Protein AF-A0A1A8NXS2-F1 (afdb_monomer)

pLDDT: mean 73.2, std 10.83, range [36.75, 90.56]

Foldseek 3Di:
DPPVVVVVVVVVVLVVVLVVCVVCQLVVLQVVLCVDPVHQVVLPNNPPSCQQSVLVSVLVVVLVVQLVVQLVVLLCVQVVVPDQPDPVNVVVSNVVSNVRSVVRSCVSVVVSVVVSVVRSRCPDDD

Mean predicted aligned error: 11.02 Å

Secondary structure (DSSP, 8-state):
--HHHHHHHHHHHHHHHHHHHHHHHHHHHHHHHHH-TT-TTTTTTTTTTTTTHHHHHHHHHHHHHHHHHHHHHHHHHHHHTSSS-STTTHHHHHHHHHHHHHHHHHHHHHHHHHHHHHHHH-----

Nearest PDB structures (foldseek):
  5ona-assembly2_D  TM=3.096E-01  e=4.077E+00  Homo sapiens
  5ona-assembly1_A  TM=3.604E-01  e=7.713E+00  Homo sapiens

Solvent-accessible surface area (backbone atoms only — not comparable to full-atom values): 6915 Å² total; per-residue (Å²): 128,59,73,65,58,54,52,49,50,52,51,51,50,50,54,50,48,51,52,51,47,65,68,43,39,51,57,52,46,50,52,52,28,65,70,35,94,77,35,40,70,76,57,43,59,86,60,67,58,67,54,40,53,71,58,52,59,65,45,48,57,61,26,52,49,44,23,50,54,38,26,54,50,44,46,47,55,46,50,73,66,73,78,45,72,49,83,89,40,42,66,60,51,51,51,52,16,48,53,55,7,46,54,55,18,44,71,54,42,51,63,46,49,53,54,33,50,54,47,49,73,52,69,80,88,124

InterPro domains:
  IPR018108 Mitochondrial carrier protein, transmembrane region [PF00153] (4-79)
  IPR018108 Mitochondrial carrier protein, transmembrane region [PS50920] (4-77)
  IPR023395 Mitochondrial carrier protein domain superfamily [G3DSA:1.50.40.10] (3-126)
  IPR023395 Mitochondrial carrier protein domain superfamily [SSF103506] (5-124)

Radius of gyration: 19.08 Å; Cα contacts (8 Å, |Δi|>4): 83; chains: 1; bounding box: 52×27×51 Å

Organism: NCBI:txid451742

Structure (mmCIF, N/CA/C/O backbone):
data_AF-A0A1A8NXS2-F1
#
_entry.id   AF-A0A1A8NXS2-F1
#
loop_
_atom_site.group_PDB
_atom_site.id
_atom_site.type_symbol
_atom_site.label_atom_id
_atom_site.label_alt_id
_atom_site.label_comp_id
_atom_site.label_asym_id
_atom_site.label_entity_id
_atom_site.label_seq_id
_atom_site.pdbx_PDB_ins_code
_atom_site.Cartn_x
_atom_site.Cartn_y
_atom_site.Cartn_z
_atom_site.occupancy
_atom_site.B_iso_or_equiv
_atom_site.auth_seq_id
_atom_site.auth_comp_id
_atom_site.auth_asym_id
_atom_site.auth_atom_id
_atom_site.pdbx_PDB_model_num
ATOM 1 N N . MET A 1 1 ? 6.006 -5.351 -21.100 1.00 52.12 1 MET A N 1
ATOM 2 C CA . MET A 1 1 ? 4.843 -6.033 -20.506 1.00 52.12 1 MET A CA 1
ATOM 3 C C . MET A 1 1 ? 3.620 -5.567 -21.252 1.00 52.12 1 MET A C 1
ATOM 5 O O . MET A 1 1 ? 3.440 -4.358 -21.387 1.00 52.12 1 MET A O 1
ATOM 9 N N . GLU A 1 2 ? 2.829 -6.482 -21.798 1.00 72.19 2 GLU A N 1
ATOM 10 C CA . GLU A 1 2 ? 1.572 -6.081 -22.423 1.00 72.19 2 GLU A CA 1
ATOM 11 C C . GLU A 1 2 ? 0.664 -5.445 -21.361 1.00 72.19 2 GLU A C 1
ATOM 13 O O . GLU A 1 2 ? 0.608 -5.901 -20.220 1.00 72.19 2 GLU A O 1
ATOM 18 N N . ARG A 1 3 ? -0.074 -4.384 -21.717 1.00 71.81 3 ARG A N 1
ATOM 19 C CA . ARG A 1 3 ? -0.992 -3.677 -20.797 1.00 71.81 3 ARG A CA 1
ATOM 20 C C . ARG A 1 3 ? -1.927 -4.643 -20.049 1.00 71.81 3 ARG A C 1
ATOM 22 O O . ARG A 1 3 ? -2.296 -4.382 -18.909 1.00 71.81 3 ARG A O 1
ATOM 29 N N . ARG A 1 4 ? -2.282 -5.765 -20.684 1.00 74.44 4 ARG A N 1
ATOM 30 C CA . ARG A 1 4 ? -3.099 -6.842 -20.108 1.00 74.44 4 ARG A CA 1
ATOM 31 C C . ARG A 1 4 ? -2.391 -7.599 -18.981 1.00 74.44 4 ARG A C 1
ATOM 33 O O . ARG A 1 4 ? -3.018 -7.834 -17.956 1.00 74.44 4 ARG A O 1
ATOM 40 N N . GLU A 1 5 ? -1.107 -7.923 -19.125 1.00 80.88 5 GLU A N 1
ATOM 41 C CA . GLU A 1 5 ? -0.316 -8.608 -18.088 1.00 80.88 5 GLU A CA 1
ATOM 42 C C . GLU A 1 5 ? -0.116 -7.726 -16.853 1.00 80.88 5 GLU A C 1
ATOM 44 O O . GLU A 1 5 ? -0.196 -8.203 -15.720 1.00 80.88 5 GLU A O 1
ATOM 49 N N . PHE A 1 6 ? 0.087 -6.422 -17.067 1.00 77.38 6 PHE A N 1
ATOM 50 C CA . PHE A 1 6 ? 0.207 -5.449 -15.983 1.00 77.38 6 PHE A CA 1
ATOM 51 C C . PHE A 1 6 ? -1.092 -5.347 -15.174 1.00 77.38 6 PHE A C 1
ATOM 53 O O . PHE A 1 6 ? -1.071 -5.457 -13.951 1.00 77.38 6 PHE A O 1
ATOM 60 N N . VAL A 1 7 ? -2.235 -5.202 -15.854 1.00 78.44 7 VAL A N 1
ATOM 61 C CA . VAL A 1 7 ? -3.549 -5.148 -15.194 1.00 78.44 7 VAL A CA 1
ATOM 62 C C . VAL A 1 7 ? -3.874 -6.473 -14.503 1.00 78.44 7 VAL A C 1
ATOM 64 O O . VAL A 1 7 ? -4.359 -6.458 -13.376 1.00 78.44 7 VAL A O 1
ATOM 67 N N . ALA A 1 8 ? -3.563 -7.615 -15.123 1.00 82.31 8 ALA A N 1
ATOM 68 C CA . ALA A 1 8 ? -3.753 -8.925 -14.504 1.00 82.31 8 ALA A CA 1
ATOM 69 C C . ALA A 1 8 ? -2.923 -9.075 -13.219 1.00 82.31 8 ALA A C 1
ATOM 71 O O . ALA A 1 8 ? -3.454 -9.508 -12.200 1.00 82.31 8 ALA A O 1
ATOM 72 N N . SER A 1 9 ? -1.657 -8.650 -13.236 1.00 80.38 9 SER A N 1
ATOM 73 C CA . SER A 1 9 ? -0.781 -8.664 -12.057 1.00 80.38 9 SER A CA 1
ATOM 74 C C . SER A 1 9 ? -1.272 -7.710 -10.964 1.00 80.38 9 SER A C 1
ATOM 76 O O . SER A 1 9 ? -1.237 -8.058 -9.786 1.00 80.38 9 SER A O 1
ATOM 78 N N . LEU A 1 10 ? -1.787 -6.534 -11.344 1.00 78.06 10 LEU A N 1
ATOM 79 C CA . LEU A 1 10 ? -2.370 -5.559 -10.420 1.00 78.06 10 LEU A CA 1
ATOM 80 C C . LEU A 1 10 ? -3.611 -6.128 -9.714 1.00 78.06 10 LEU A C 1
ATOM 82 O O . LEU A 1 10 ? -3.727 -6.044 -8.494 1.00 78.06 10 LEU A O 1
ATOM 86 N N . VAL A 1 11 ? -4.525 -6.737 -10.475 1.00 80.94 11 VAL A N 1
ATOM 87 C CA . VAL A 1 11 ? -5.751 -7.344 -9.939 1.00 80.94 11 VAL A CA 1
ATOM 88 C C . VAL A 1 11 ? -5.420 -8.565 -9.085 1.00 80.94 11 VAL A C 1
ATOM 90 O O . VAL A 1 11 ? -5.929 -8.677 -7.974 1.00 80.94 11 VAL A O 1
ATOM 93 N N . ALA A 1 12 ? -4.528 -9.444 -9.552 1.00 83.75 12 ALA A N 1
ATOM 94 C CA . ALA A 1 12 ? -4.086 -10.610 -8.791 1.00 83.75 12 ALA A CA 1
ATOM 95 C C . ALA A 1 12 ? -3.415 -10.202 -7.469 1.00 83.75 12 ALA A C 1
ATOM 97 O O . ALA A 1 12 ? -3.734 -10.766 -6.424 1.00 83.75 12 ALA A O 1
ATOM 98 N N . GLY A 1 13 ? -2.554 -9.179 -7.494 1.00 81.38 13 GLY A N 1
ATOM 99 C CA . GLY A 1 13 ? -1.936 -8.606 -6.297 1.00 81.38 13 GLY A CA 1
ATOM 100 C C . GLY A 1 13 ? -2.960 -7.995 -5.338 1.00 81.38 13 GLY A C 1
ATOM 101 O O . GLY A 1 13 ? -2.894 -8.244 -4.137 1.00 81.38 13 GLY A O 1
ATOM 102 N N . GLY A 1 14 ? -3.953 -7.266 -5.857 1.00 78.06 14 GLY A N 1
ATOM 103 C CA . GLY A 1 14 ? -5.047 -6.709 -5.055 1.00 78.06 14 GLY A CA 1
ATOM 104 C C . GLY A 1 14 ? -5.925 -7.782 -4.401 1.00 78.06 14 GLY A C 1
ATOM 105 O O . GLY A 1 14 ? -6.234 -7.690 -3.214 1.00 78.06 14 GLY A O 1
ATOM 106 N N . CYS A 1 15 ? -6.288 -8.835 -5.139 1.00 80.69 15 CYS A N 1
ATOM 107 C CA . CYS A 1 15 ? -7.052 -9.969 -4.613 1.00 80.69 15 CYS A CA 1
ATOM 108 C C . CYS A 1 15 ? -6.263 -10.766 -3.567 1.00 80.69 15 CYS A C 1
ATOM 110 O O . CYS A 1 15 ? -6.824 -11.141 -2.537 1.00 80.69 15 CYS A O 1
ATOM 112 N N . ALA A 1 16 ? -4.970 -10.997 -3.808 1.00 81.69 16 ALA A N 1
ATOM 113 C CA . ALA A 1 16 ? -4.086 -11.641 -2.843 1.00 81.69 16 ALA A CA 1
ATOM 114 C C . ALA A 1 16 ? -3.964 -10.803 -1.561 1.00 81.69 16 ALA A C 1
ATOM 116 O O . ALA A 1 16 ? -4.142 -11.341 -0.470 1.00 81.69 16 ALA A O 1
ATOM 117 N N . GLY A 1 17 ? -3.757 -9.486 -1.690 1.00 76.94 17 GLY A N 1
ATOM 118 C CA . GLY A 1 17 ? -3.724 -8.547 -0.566 1.00 76.94 17 GLY A CA 1
ATOM 119 C C . GLY A 1 17 ? -5.012 -8.578 0.255 1.00 76.94 17 GLY A C 1
ATOM 120 O O . GLY A 1 17 ? -4.955 -8.780 1.462 1.00 76.94 17 GLY A O 1
ATOM 121 N N . MET A 1 18 ? -6.178 -8.521 -0.399 1.00 75.88 18 MET A N 1
ATOM 122 C CA . MET A 1 18 ? -7.470 -8.646 0.286 1.00 75.88 18 MET A CA 1
ATOM 123 C C . MET A 1 18 ? -7.649 -9.992 0.995 1.00 75.88 18 MET A C 1
ATOM 125 O O . MET A 1 18 ? -8.189 -10.022 2.097 1.00 75.88 18 MET A O 1
ATOM 129 N N . CYS A 1 19 ? -7.203 -11.108 0.410 1.00 80.75 19 CYS A N 1
ATOM 130 C CA . CYS A 1 19 ? -7.265 -12.411 1.082 1.00 80.75 19 CYS A CA 1
ATOM 131 C C . CYS A 1 19 ? -6.382 -12.451 2.335 1.00 80.75 19 CYS A C 1
ATOM 133 O O . CYS A 1 19 ? -6.804 -12.976 3.369 1.00 80.75 19 CYS A O 1
ATOM 135 N N . VAL A 1 20 ? -5.177 -11.880 2.260 1.00 80.50 20 VAL A N 1
ATOM 136 C CA . VAL A 1 20 ? -4.268 -11.764 3.406 1.00 80.50 20 VAL A CA 1
ATOM 137 C C . VAL A 1 20 ? -4.886 -10.872 4.480 1.00 80.50 20 VAL A C 1
ATOM 139 O O . VAL A 1 20 ? -4.993 -11.306 5.626 1.00 80.50 20 VAL A O 1
ATOM 142 N N . ASP A 1 21 ? -5.379 -9.689 4.105 1.00 73.62 21 ASP A N 1
ATOM 143 C CA . ASP A 1 21 ? -6.049 -8.760 5.015 1.00 73.62 21 ASP A CA 1
ATOM 144 C C . ASP A 1 21 ? -7.246 -9.427 5.699 1.00 73.62 21 ASP A C 1
ATOM 146 O O . ASP A 1 21 ? -7.361 -9.351 6.913 1.00 73.62 21 ASP A O 1
ATOM 150 N N . LEU A 1 22 ? -8.103 -10.149 4.966 1.00 74.38 22 LEU A N 1
ATOM 151 C CA . LEU A 1 22 ? -9.263 -10.866 5.520 1.00 74.38 22 LEU A CA 1
ATOM 152 C C . LEU A 1 22 ? -8.882 -11.969 6.512 1.00 74.38 22 LEU A C 1
ATOM 154 O O . LEU A 1 22 ? -9.605 -12.200 7.486 1.00 74.38 22 LEU A O 1
ATOM 158 N N . THR A 1 23 ? -7.769 -12.654 6.253 1.00 80.44 23 THR A N 1
ATOM 159 C CA . THR A 1 23 ? -7.275 -13.748 7.097 1.00 80.44 23 THR A CA 1
ATOM 160 C C . THR A 1 23 ? -6.605 -13.212 8.364 1.00 80.44 23 THR A C 1
ATOM 162 O O . THR A 1 23 ? -6.761 -13.792 9.437 1.00 80.44 23 THR A O 1
ATOM 165 N N . LEU A 1 24 ? -5.888 -12.087 8.264 1.00 80.81 24 LEU A N 1
ATOM 166 C CA . LEU A 1 24 ? -5.141 -11.480 9.372 1.00 80.81 24 LEU A CA 1
ATOM 167 C C . LEU A 1 24 ? -5.949 -10.449 10.174 1.00 80.81 24 LEU A C 1
ATOM 169 O O . LEU A 1 24 ? -5.639 -10.212 11.341 1.00 80.81 24 LEU A O 1
ATOM 173 N N . PHE A 1 25 ? -7.037 -9.907 9.623 1.00 72.94 25 PHE A N 1
ATOM 174 C CA . PHE A 1 25 ? -7.932 -8.972 10.309 1.00 72.94 25 PHE A CA 1
ATOM 175 C C . PHE A 1 25 ? -8.369 -9.399 11.720 1.00 72.94 25 PHE A C 1
ATOM 177 O O . PHE A 1 25 ? -8.394 -8.545 12.617 1.00 72.94 25 PHE A O 1
ATOM 184 N N . PRO A 1 26 ? -8.729 -10.679 11.973 1.00 70.81 26 PRO A N 1
ATOM 185 C CA . PRO A 1 26 ? -9.081 -11.103 13.319 1.00 70.81 26 PRO A CA 1
ATOM 186 C C . PRO A 1 26 ? -7.913 -11.011 14.299 1.00 70.81 26 PRO A C 1
ATOM 188 O O . PRO A 1 26 ? -8.114 -10.599 15.441 1.00 70.81 26 PRO A O 1
ATOM 191 N N . LEU A 1 27 ? -6.695 -11.322 13.852 1.00 79.69 27 LEU A N 1
ATOM 192 C CA . LEU A 1 27 ? -5.490 -11.200 14.670 1.00 79.69 27 LEU A CA 1
ATOM 193 C C . LEU A 1 27 ? -5.176 -9.733 14.980 1.00 79.6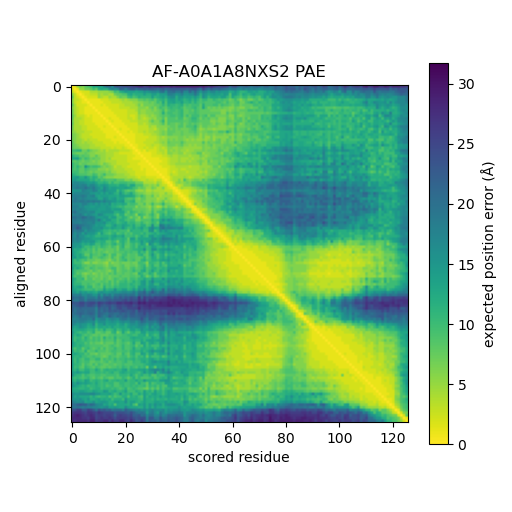9 27 LEU A C 1
ATOM 195 O O . LEU A 1 27 ? -4.908 -9.405 16.137 1.00 79.69 27 LEU A O 1
ATOM 199 N N . ASP A 1 28 ? -5.296 -8.843 13.993 1.00 76.50 28 ASP A N 1
ATOM 200 C CA . ASP A 1 28 ? -5.101 -7.405 14.199 1.00 76.50 28 ASP A CA 1
ATOM 201 C C . ASP A 1 28 ? -6.122 -6.827 15.179 1.00 76.50 28 ASP A C 1
ATOM 203 O O . ASP A 1 28 ? -5.765 -6.079 16.087 1.00 76.50 28 ASP A O 1
ATOM 207 N N . THR A 1 29 ? -7.390 -7.224 15.055 1.00 70.50 29 THR A N 1
ATOM 208 C CA . THR A 1 29 ? -8.464 -6.755 15.942 1.00 70.50 29 THR A CA 1
ATOM 209 C C . THR A 1 29 ? -8.280 -7.256 17.376 1.00 70.50 29 THR A C 1
ATOM 211 O O . THR A 1 29 ? -8.555 -6.534 18.333 1.00 70.50 29 THR A O 1
ATOM 214 N N . ILE A 1 30 ? -7.781 -8.481 17.559 1.00 75.50 30 ILE A N 1
ATOM 215 C CA . ILE A 1 30 ? -7.440 -8.993 18.891 1.00 75.50 30 ILE A CA 1
ATOM 216 C C . ILE A 1 30 ? -6.259 -8.204 19.468 1.00 75.50 30 ILE A C 1
ATOM 218 O O . ILE A 1 30 ? -6.319 -7.775 20.621 1.00 75.50 30 ILE A O 1
ATOM 222 N N . LYS A 1 31 ? -5.214 -7.949 18.670 1.00 80.31 31 LYS A N 1
ATOM 223 C CA . LYS A 1 31 ? -4.038 -7.180 19.096 1.00 80.31 31 LYS A CA 1
ATOM 224 C C . LYS A 1 31 ? -4.404 -5.754 19.512 1.00 80.31 31 LYS A C 1
ATOM 226 O O . LYS A 1 31 ? -3.968 -5.316 20.575 1.00 80.31 31 LYS A O 1
ATOM 231 N N . THR A 1 32 ? -5.239 -5.052 18.743 1.00 74.25 32 THR A N 1
ATOM 232 C CA . THR A 1 32 ? -5.676 -3.689 19.096 1.00 74.25 32 THR A CA 1
ATOM 233 C C . THR A 1 32 ? -6.534 -3.669 20.359 1.00 74.25 32 THR A C 1
ATOM 235 O O . THR A 1 32 ? -6.357 -2.792 21.202 1.00 74.25 32 THR A O 1
ATOM 238 N N . ARG A 1 33 ? -7.417 -4.657 20.558 1.00 75.00 33 ARG A N 1
ATOM 239 C CA . ARG A 1 33 ? -8.229 -4.770 21.784 1.00 75.00 33 ARG A CA 1
ATOM 240 C C . ARG A 1 33 ? -7.392 -5.098 23.018 1.00 75.00 33 ARG A C 1
ATOM 242 O O . ARG A 1 33 ? -7.685 -4.578 24.091 1.00 75.00 33 ARG A O 1
ATOM 249 N N . LEU A 1 34 ? -6.350 -5.917 22.873 1.00 77.12 34 LEU A N 1
ATOM 250 C CA . LEU A 1 34 ? -5.394 -6.206 23.948 1.00 77.12 34 LEU A CA 1
ATOM 251 C C . LEU A 1 34 ? -4.539 -4.985 24.312 1.00 77.12 34 LEU A C 1
ATOM 253 O O . LEU A 1 34 ? -4.231 -4.793 25.483 1.00 77.12 34 LEU A O 1
ATOM 257 N N . GLN A 1 35 ? -4.184 -4.152 23.331 1.00 76.31 35 GLN A N 1
ATOM 258 C CA . GLN A 1 35 ? -3.437 -2.907 23.548 1.00 76.31 35 GLN A CA 1
ATOM 259 C C . GLN A 1 35 ? -4.321 -1.725 23.992 1.00 76.31 35 GLN A C 1
ATOM 261 O O . GLN A 1 35 ? -3.800 -0.664 24.334 1.00 76.31 35 GLN A O 1
ATOM 266 N N . SER A 1 36 ? -5.649 -1.883 24.010 1.00 74.94 36 SER A N 1
ATOM 267 C CA . SER A 1 36 ? -6.572 -0.828 24.433 1.00 74.94 36 SER A CA 1
ATOM 268 C C . SER A 1 36 ? -6.502 -0.586 25.942 1.00 74.94 36 SER A C 1
ATOM 270 O O . SER A 1 36 ? -6.617 -1.508 26.749 1.00 74.94 36 SER A O 1
ATOM 272 N N . GLN A 1 37 ? -6.424 0.690 26.327 1.00 72.19 37 GLN A N 1
ATOM 273 C CA . GLN A 1 37 ? -6.409 1.147 27.724 1.00 72.19 37 GLN A CA 1
ATOM 274 C C . GLN A 1 37 ? -7.663 0.729 28.518 1.00 72.19 37 GLN A C 1
ATOM 276 O O . GLN A 1 37 ? -7.638 0.694 29.744 1.00 72.19 37 GLN A O 1
ATOM 281 N N . GLN A 1 38 ? -8.769 0.406 27.838 1.00 71.44 38 GLN A N 1
ATOM 282 C CA . GLN A 1 38 ? -10.046 0.041 28.463 1.00 71.44 38 GLN A CA 1
ATOM 283 C C . GLN A 1 38 ? -10.154 -1.457 28.820 1.00 71.44 38 GLN A C 1
ATOM 285 O O . GLN A 1 38 ? -11.068 -1.838 29.555 1.00 71.44 38 GLN A O 1
ATOM 290 N N . GLY A 1 39 ? -9.227 -2.296 28.336 1.00 69.75 39 GLY A N 1
ATOM 291 C CA . GLY A 1 39 ? -9.196 -3.746 28.555 1.00 69.75 39 GLY A CA 1
ATOM 292 C C . GLY A 1 39 ? -10.034 -4.566 27.558 1.00 69.75 39 GLY A C 1
ATOM 293 O O . GLY A 1 39 ? -11.057 -4.114 27.041 1.00 69.75 39 GLY A O 1
ATOM 294 N N . PHE A 1 40 ? -9.615 -5.816 27.315 1.00 73.19 40 PHE A N 1
ATOM 295 C CA . PHE A 1 40 ? -10.134 -6.698 26.252 1.00 73.19 40 PHE A CA 1
ATOM 296 C C . PHE A 1 40 ? -11.661 -6.896 26.272 1.00 73.19 40 PHE A C 1
ATOM 298 O O . PHE A 1 40 ? -12.320 -6.808 25.236 1.00 73.19 40 PHE A O 1
ATOM 305 N N . TYR A 1 41 ? -12.239 -7.128 27.453 1.00 68.69 41 TYR A N 1
ATOM 306 C CA . TYR A 1 41 ? -13.673 -7.398 27.598 1.00 68.69 41 TYR A CA 1
ATOM 307 C C . TYR A 1 41 ? -14.544 -6.155 27.364 1.00 68.69 41 TYR A C 1
ATOM 309 O O . TYR A 1 41 ? -15.602 -6.267 26.750 1.00 68.69 41 TYR A O 1
ATOM 317 N N . LYS A 1 42 ? -14.089 -4.966 27.790 1.00 65.88 42 LYS A N 1
ATOM 318 C CA . LYS A 1 42 ? -14.809 -3.698 27.561 1.00 65.88 42 LYS A CA 1
ATOM 319 C C . LYS A 1 42 ? -14.692 -3.209 26.117 1.00 65.88 42 LYS A C 1
ATOM 321 O O . LYS A 1 42 ? -15.611 -2.567 25.629 1.00 65.88 42 LYS A O 1
ATOM 326 N N . ALA A 1 43 ? -13.617 -3.572 25.418 1.00 62.59 43 ALA A N 1
ATOM 327 C CA . ALA A 1 43 ? -13.420 -3.27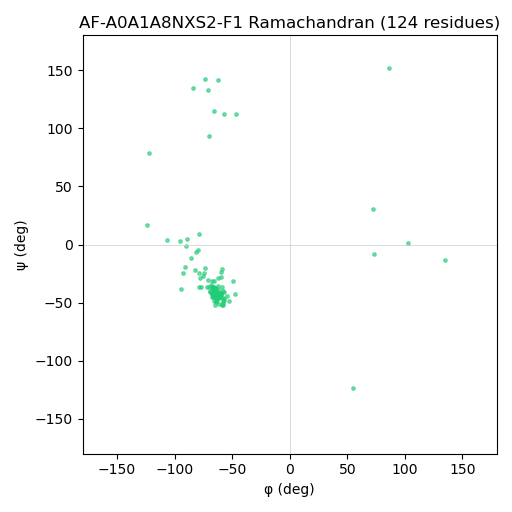6 23.999 1.00 62.59 43 ALA A CA 1
ATOM 328 C C . ALA A 1 43 ? -14.194 -4.221 23.044 1.00 62.59 43 ALA A C 1
ATOM 330 O O . ALA A 1 43 ? -13.972 -4.195 21.835 1.00 62.59 43 ALA A O 1
ATOM 331 N N . GLY A 1 44 ? -15.088 -5.073 23.565 1.00 66.44 44 GLY A N 1
ATOM 332 C CA . GLY A 1 44 ? -15.953 -5.960 22.774 1.00 66.44 44 GLY A CA 1
ATOM 333 C C . GLY A 1 44 ? -15.518 -7.431 22.712 1.00 66.44 44 GLY A C 1
ATOM 334 O O . GLY A 1 44 ? -16.186 -8.228 22.049 1.00 66.44 44 GLY A O 1
ATOM 335 N N . GLY A 1 45 ? -14.427 -7.826 23.385 1.00 69.94 45 GLY A N 1
ATOM 336 C CA . GLY A 1 45 ? -13.980 -9.223 23.495 1.00 69.94 45 GLY A CA 1
ATOM 337 C C . GLY A 1 45 ? -13.785 -9.908 22.137 1.00 69.94 45 GLY A C 1
ATOM 338 O O . GLY A 1 45 ? -13.062 -9.398 21.285 1.00 69.94 45 GLY A O 1
ATOM 339 N N . PHE A 1 46 ? -14.468 -11.035 21.908 1.00 69.38 46 PHE A N 1
ATOM 340 C CA . PHE A 1 46 ? -14.508 -11.736 20.613 1.00 69.38 46 PHE A CA 1
ATOM 341 C C . PHE A 1 46 ? -15.731 -11.373 19.740 1.00 69.38 46 PHE A C 1
ATOM 343 O O . PHE A 1 46 ? -15.915 -11.938 18.664 1.00 69.38 46 PHE A O 1
ATOM 350 N N . ARG A 1 47 ? -16.597 -10.440 20.167 1.00 62.22 47 ARG A N 1
ATOM 351 C CA . ARG A 1 47 ? -17.783 -10.020 19.392 1.00 62.22 47 ARG A CA 1
ATOM 352 C C . ARG A 1 47 ? -17.404 -8.945 18.367 1.00 62.22 47 ARG A C 1
ATOM 354 O O . ARG A 1 47 ? -16.697 -7.990 18.691 1.00 62.22 47 ARG A O 1
ATOM 361 N N . GLY A 1 48 ? -17.884 -9.088 17.128 1.00 63.84 48 GLY A N 1
ATOM 362 C CA . GLY A 1 48 ? -17.726 -8.072 16.076 1.00 63.84 48 GLY A CA 1
ATOM 363 C C . GLY A 1 48 ? -16.309 -7.933 15.506 1.00 63.84 48 GLY A C 1
ATOM 364 O O . GLY A 1 48 ? -15.935 -6.845 15.090 1.00 63.84 48 GLY A O 1
ATOM 365 N N . ILE A 1 49 ? -15.518 -9.011 15.478 1.00 63.78 49 ILE A N 1
ATOM 366 C CA . ILE A 1 49 ? -14.115 -8.999 15.013 1.00 63.78 49 ILE A CA 1
ATOM 367 C C . ILE A 1 49 ? -13.976 -8.530 13.548 1.00 63.78 49 ILE A C 1
ATOM 369 O O . ILE A 1 49 ? -12.975 -7.926 13.182 1.00 63.78 49 ILE A O 1
ATOM 373 N N . TYR A 1 50 ? -15.005 -8.740 12.723 1.00 61.75 50 TYR A N 1
ATOM 374 C CA . TYR A 1 50 ? -15.043 -8.301 11.321 1.00 61.75 50 TYR A CA 1
ATOM 375 C C . TYR A 1 50 ? -15.639 -6.889 11.117 1.00 61.75 50 TYR A C 1
ATOM 377 O O . TYR A 1 50 ? -15.692 -6.406 9.983 1.00 61.75 50 TYR A O 1
ATOM 385 N N . ALA A 1 51 ? -16.079 -6.198 12.179 1.00 57.28 51 ALA A N 1
ATOM 386 C CA . ALA A 1 51 ? -16.640 -4.847 12.085 1.00 57.28 51 ALA A CA 1
ATOM 387 C C . ALA A 1 51 ? -15.529 -3.836 11.734 1.00 57.28 51 ALA A C 1
ATOM 389 O O . ALA A 1 51 ? -14.799 -3.361 12.598 1.00 57.28 51 ALA A O 1
ATOM 390 N N . GLY A 1 52 ? -15.353 -3.562 10.438 1.00 57.69 52 GLY A N 1
ATOM 391 C CA . GLY A 1 52 ? -14.313 -2.668 9.907 1.00 57.69 52 GLY A CA 1
ATOM 392 C C . GLY A 1 52 ? -13.574 -3.214 8.681 1.00 57.69 52 GLY A C 1
ATOM 393 O O . GLY A 1 52 ? -12.920 -2.441 7.983 1.00 57.69 52 GLY A O 1
ATOM 394 N N . VAL A 1 53 ? -13.722 -4.508 8.373 1.00 61.03 53 VAL A N 1
ATOM 395 C CA . VAL A 1 53 ? -13.172 -5.149 7.164 1.00 61.03 53 VAL A CA 1
ATOM 396 C C . VAL A 1 53 ? -13.551 -4.429 5.866 1.00 61.03 53 VAL A C 1
ATOM 398 O O . VAL A 1 53 ? -12.646 -4.130 5.087 1.00 61.03 53 VAL A O 1
ATOM 401 N N . PRO A 1 54 ? -14.830 -4.076 5.616 1.00 58.19 54 PRO A N 1
ATOM 402 C CA . PRO A 1 54 ? -15.181 -3.384 4.377 1.00 58.19 54 PRO A CA 1
ATOM 403 C C . PRO A 1 54 ? -14.565 -1.979 4.281 1.00 58.19 54 PRO A C 1
ATOM 405 O O . PRO A 1 54 ? -14.205 -1.554 3.191 1.00 58.19 54 PRO A O 1
ATOM 408 N N . SER A 1 55 ? -14.361 -1.280 5.405 1.00 58.62 55 SER A N 1
ATOM 409 C CA . SER A 1 55 ? -13.707 0.041 5.417 1.00 58.62 55 SER A CA 1
ATOM 410 C C . SER A 1 55 ? -12.213 -0.056 5.075 1.00 58.62 55 SER A C 1
ATOM 412 O O . SER A 1 55 ? -11.697 0.739 4.291 1.00 58.62 55 SER A O 1
ATOM 414 N N . ALA A 1 56 ? -11.527 -1.087 5.584 1.00 61.34 56 ALA A N 1
ATOM 415 C CA . ALA A 1 56 ? -10.128 -1.356 5.253 1.00 61.34 56 ALA A CA 1
ATOM 416 C C . ALA A 1 56 ? -9.944 -1.735 3.772 1.00 61.34 56 ALA A C 1
ATOM 418 O O . ALA A 1 56 ? -9.071 -1.191 3.101 1.00 61.34 56 ALA A O 1
ATOM 419 N N . ALA A 1 57 ? -10.811 -2.605 3.243 1.00 65.25 57 ALA A N 1
ATOM 420 C CA . ALA A 1 57 ? -10.744 -3.049 1.852 1.00 65.25 57 ALA A CA 1
ATOM 421 C C . ALA A 1 57 ? -10.973 -1.902 0.848 1.00 65.25 57 ALA A C 1
ATOM 423 O O . ALA A 1 57 ? -10.283 -1.821 -0.169 1.00 65.25 57 A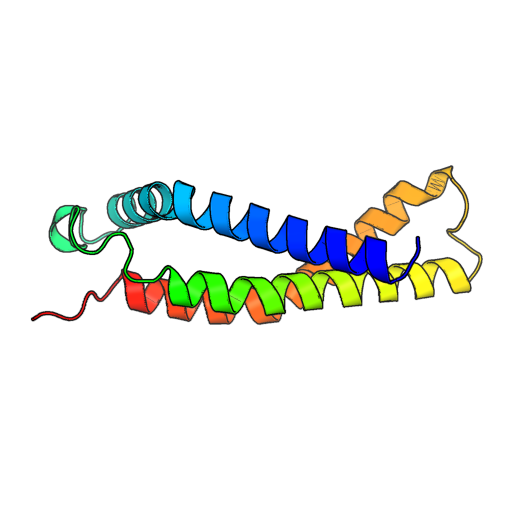LA A O 1
ATOM 424 N N . VAL A 1 58 ? -11.898 -0.980 1.146 1.00 66.94 58 VAL A N 1
ATOM 425 C CA . VAL A 1 58 ? -12.179 0.185 0.286 1.00 66.94 58 VAL A CA 1
ATOM 426 C C . VAL A 1 58 ? -11.002 1.169 0.258 1.00 66.94 58 VAL A C 1
ATOM 428 O O . VAL A 1 58 ? -10.755 1.791 -0.773 1.00 66.94 58 VAL A O 1
ATOM 431 N N . GLY A 1 59 ? -10.236 1.281 1.347 1.00 66.75 59 GLY A N 1
ATOM 432 C CA . GLY A 1 59 ? -9.057 2.149 1.419 1.00 66.75 59 GLY A CA 1
ATOM 433 C C . GLY A 1 59 ? -7.788 1.591 0.764 1.00 66.75 59 GLY A C 1
ATOM 434 O O . GLY A 1 59 ? -6.934 2.368 0.328 1.00 66.75 59 GLY A O 1
ATOM 435 N N . SER A 1 60 ? -7.662 0.265 0.644 1.00 70.31 60 SER A N 1
ATOM 436 C CA . SER A 1 60 ? -6.458 -0.377 0.091 1.00 70.31 60 SER A CA 1
ATOM 437 C C . SER A 1 60 ? -6.253 -0.094 -1.401 1.00 70.31 60 SER A C 1
ATOM 439 O O . SER A 1 60 ? -5.118 0.108 -1.835 1.00 70.31 60 SER A O 1
ATOM 441 N N . PHE A 1 61 ? -7.331 -0.016 -2.189 1.00 74.12 61 PHE A N 1
ATOM 442 C CA . PHE A 1 61 ? -7.244 0.259 -3.628 1.00 74.12 61 PHE A CA 1
ATOM 443 C C . PHE A 1 61 ? -6.693 1.663 -3.949 1.00 74.12 61 PHE A C 1
ATOM 445 O O . PHE A 1 61 ? -5.717 1.750 -4.699 1.00 74.12 61 PHE A O 1
ATOM 452 N N . PRO A 1 62 ? -7.241 2.759 -3.380 1.00 79.31 62 PRO A N 1
ATOM 453 C CA . PRO A 1 62 ? -6.681 4.099 -3.548 1.00 79.31 62 PRO A CA 1
ATOM 454 C C . PRO A 1 62 ? -5.229 4.208 -3.073 1.00 79.31 62 PRO A C 1
ATOM 456 O O . PRO A 1 62 ? -4.416 4.847 -3.737 1.00 79.31 62 PRO A O 1
ATOM 459 N N . ASN A 1 63 ? -4.895 3.555 -1.953 1.00 76.56 63 ASN A N 1
ATOM 460 C CA . ASN A 1 63 ? -3.540 3.538 -1.403 1.00 76.56 63 ASN A CA 1
ATOM 461 C C . ASN A 1 63 ? -2.537 2.901 -2.380 1.00 76.56 63 ASN A C 1
ATOM 463 O O . ASN A 1 63 ? -1.517 3.508 -2.705 1.00 76.56 63 ASN A O 1
ATOM 467 N N . ALA A 1 64 ? -2.849 1.706 -2.892 1.00 78.12 64 ALA A N 1
ATOM 468 C CA . ALA A 1 64 ? -1.993 1.010 -3.849 1.00 78.12 64 ALA A CA 1
ATOM 469 C C . ALA A 1 64 ? -1.855 1.785 -5.168 1.00 78.12 64 ALA A C 1
ATOM 471 O O . ALA A 1 64 ? -0.753 1.900 -5.703 1.00 78.12 64 ALA A O 1
ATOM 472 N N . ALA A 1 65 ? -2.951 2.365 -5.672 1.00 80.75 65 ALA A N 1
ATOM 473 C CA . ALA A 1 65 ? -2.934 3.164 -6.893 1.00 80.75 65 ALA A CA 1
ATOM 474 C C . ALA A 1 65 ? -2.042 4.408 -6.755 1.00 80.75 65 ALA A C 1
ATOM 476 O O . ALA A 1 65 ? -1.213 4.674 -7.624 1.00 80.75 65 ALA A O 1
ATOM 477 N N . ALA A 1 66 ? -2.169 5.146 -5.650 1.00 83.62 66 ALA A N 1
ATOM 478 C CA . ALA A 1 66 ? -1.390 6.356 -5.413 1.00 83.62 66 ALA A CA 1
ATOM 479 C C . ALA A 1 66 ? 0.110 6.070 -5.246 1.00 83.62 66 ALA A C 1
ATOM 481 O O . ALA A 1 66 ? 0.937 6.795 -5.808 1.00 83.62 66 ALA A O 1
ATOM 482 N N . PHE A 1 67 ? 0.461 4.983 -4.547 1.00 85.38 67 PHE A N 1
ATOM 483 C CA . PHE A 1 67 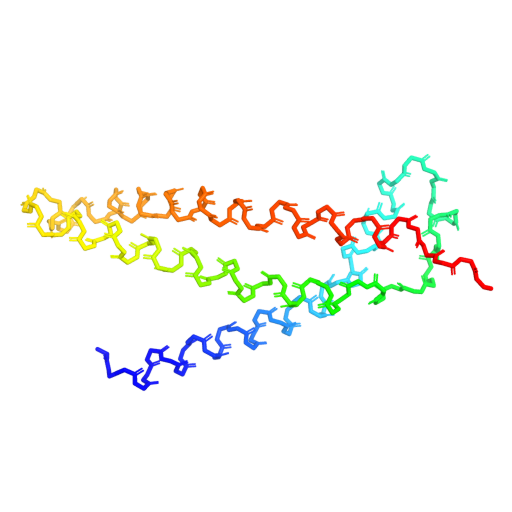? 1.841 4.509 -4.455 1.00 85.38 67 PHE A CA 1
ATOM 484 C C . PHE A 1 67 ? 2.408 4.197 -5.845 1.00 85.38 67 PHE A C 1
ATOM 486 O O . PHE A 1 67 ? 3.457 4.719 -6.216 1.00 85.38 67 PHE A O 1
ATOM 493 N N . PHE A 1 68 ? 1.695 3.387 -6.636 1.00 83.25 68 PHE A N 1
ATOM 494 C CA . PHE A 1 68 ? 2.196 2.895 -7.920 1.00 83.25 68 PHE A CA 1
ATOM 495 C C . PHE A 1 68 ? 2.339 4.013 -8.960 1.00 83.25 68 PHE A 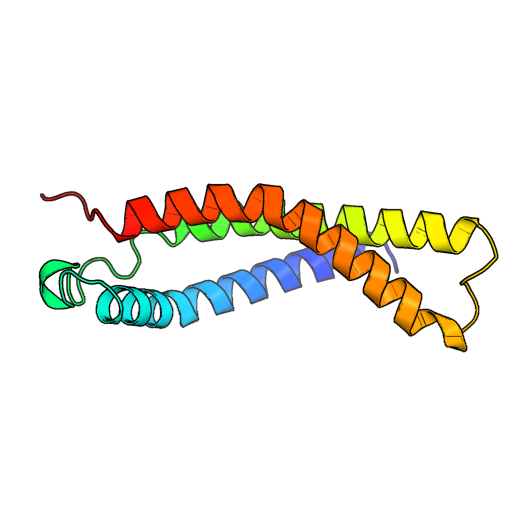C 1
ATOM 497 O O . PHE A 1 68 ? 3.346 4.082 -9.662 1.00 83.25 68 PHE A O 1
ATOM 504 N N . VAL A 1 69 ? 1.367 4.929 -9.028 1.00 85.25 69 VAL A N 1
ATOM 505 C CA . VAL A 1 69 ? 1.424 6.099 -9.920 1.00 85.25 69 VAL A CA 1
ATOM 506 C C . VAL A 1 69 ? 2.612 6.989 -9.569 1.00 85.25 69 VAL A C 1
ATOM 508 O O . VAL A 1 69 ? 3.352 7.409 -10.457 1.00 85.25 69 VAL A O 1
ATOM 511 N N . THR A 1 70 ? 2.826 7.254 -8.280 1.00 84.88 70 THR A N 1
ATOM 512 C CA . THR A 1 70 ? 3.945 8.089 -7.830 1.00 84.88 70 THR A CA 1
ATOM 513 C C . THR A 1 70 ? 5.280 7.400 -8.096 1.00 84.88 70 THR A C 1
ATOM 515 O O . THR A 1 70 ? 6.193 8.034 -8.615 1.00 84.88 70 THR A O 1
ATOM 518 N N . TYR A 1 71 ? 5.375 6.096 -7.831 1.00 83.62 71 TYR A N 1
ATOM 519 C CA . TYR A 1 71 ? 6.566 5.292 -8.099 1.00 83.62 71 TYR A CA 1
ATOM 520 C C . TYR A 1 71 ? 6.960 5.324 -9.587 1.00 83.62 71 TYR A C 1
ATOM 522 O O . TYR A 1 71 ? 8.103 5.649 -9.914 1.00 83.62 71 TYR A O 1
ATOM 530 N N . GLU A 1 72 ? 6.016 5.060 -10.497 1.00 82.06 72 GLU A N 1
ATOM 531 C CA . GLU A 1 72 ? 6.251 5.095 -11.951 1.00 82.06 72 GLU A CA 1
ATOM 532 C C . GLU A 1 72 ? 6.571 6.513 -12.453 1.00 82.06 72 GLU A C 1
ATOM 534 O O . GLU A 1 72 ? 7.436 6.690 -13.316 1.00 82.06 72 GLU A O 1
ATOM 539 N N . CYS A 1 73 ? 5.934 7.539 -11.880 1.00 83.94 73 CYS A N 1
ATOM 540 C CA . CYS A 1 73 ? 6.213 8.940 -12.193 1.00 83.94 73 CYS A CA 1
ATOM 541 C C . CYS A 1 73 ? 7.632 9.340 -11.764 1.00 83.94 73 CYS A C 1
ATOM 543 O O . CYS A 1 73 ? 8.392 9.876 -12.571 1.00 83.94 73 CYS A O 1
ATOM 545 N N . THR A 1 74 ? 8.040 9.015 -10.531 1.00 82.12 74 THR A N 1
ATOM 546 C CA . THR A 1 74 ? 9.402 9.272 -10.045 1.00 82.12 74 THR A CA 1
ATOM 547 C C . THR A 1 74 ? 10.436 8.526 -10.879 1.00 82.12 74 THR A C 1
ATOM 549 O O . THR A 1 74 ? 11.455 9.106 -11.248 1.00 82.12 74 THR A O 1
ATOM 552 N N . LYS A 1 75 ? 10.176 7.260 -11.221 1.00 79.38 75 LYS A N 1
ATOM 553 C CA . LYS A 1 75 ? 11.077 6.451 -12.047 1.00 79.38 75 LYS A CA 1
ATOM 554 C C . LYS A 1 75 ? 11.193 6.995 -13.471 1.00 79.38 75 LYS A C 1
ATOM 556 O O . LYS A 1 75 ? 12.295 7.032 -14.012 1.00 79.38 75 LYS A O 1
ATOM 561 N N . SER A 1 76 ? 10.093 7.486 -14.043 1.00 80.19 76 SER A N 1
ATOM 562 C CA . SER A 1 76 ? 10.087 8.156 -15.349 1.00 80.19 76 SER A CA 1
ATOM 563 C C . SER A 1 76 ? 10.856 9.479 -15.318 1.00 80.19 76 SER A C 1
ATOM 565 O O . SER A 1 76 ? 11.637 9.735 -16.229 1.00 80.19 76 SER A O 1
ATOM 567 N N . LEU A 1 77 ? 10.719 10.285 -14.258 1.00 79.88 77 LEU A N 1
ATOM 568 C CA . LEU A 1 77 ? 11.488 11.526 -14.082 1.00 79.88 77 LEU A CA 1
ATOM 569 C C . LEU A 1 77 ? 12.996 11.260 -13.939 1.00 79.88 77 LEU A C 1
ATOM 571 O O . LEU A 1 77 ? 13.805 11.921 -14.589 1.00 79.88 77 LEU A O 1
ATOM 575 N N . LEU A 1 78 ? 13.379 10.280 -13.113 1.00 73.56 78 LEU A N 1
ATOM 576 C CA . LEU A 1 78 ? 14.783 9.910 -12.890 1.00 73.56 78 LEU A CA 1
ATOM 577 C C . LEU A 1 78 ? 15.414 9.205 -14.102 1.00 73.56 78 LEU A C 1
ATOM 579 O O . LEU A 1 78 ? 16.616 9.340 -14.329 1.00 73.56 78 LEU A O 1
ATOM 583 N N . GLY A 1 79 ? 14.614 8.475 -14.884 1.00 66.81 79 GLY A N 1
ATOM 584 C CA . GLY A 1 79 ? 15.040 7.804 -16.112 1.00 66.81 79 GLY A CA 1
ATOM 585 C C . GLY A 1 79 ? 15.148 8.739 -17.321 1.00 66.81 79 GLY A C 1
ATOM 586 O O . GLY A 1 79 ? 16.082 8.603 -18.108 1.00 66.81 79 GLY A O 1
ATOM 587 N N . ALA A 1 80 ? 14.249 9.721 -17.453 1.00 59.06 80 ALA A N 1
ATOM 588 C CA . ALA A 1 80 ? 14.254 10.688 -18.555 1.00 59.06 80 ALA A CA 1
ATOM 589 C C . ALA A 1 80 ? 15.376 11.743 -18.442 1.00 59.06 80 ALA A C 1
ATOM 591 O O . ALA A 1 80 ? 15.756 12.337 -19.447 1.00 59.06 80 ALA A O 1
ATOM 592 N N . GLY A 1 81 ? 15.930 11.960 -17.240 1.00 55.97 81 GLY A N 1
ATOM 593 C CA . GLY A 1 81 ? 16.991 12.941 -16.962 1.00 55.97 81 GLY A CA 1
ATOM 594 C C . GLY A 1 81 ? 18.441 12.446 -17.110 1.00 55.97 81 GLY A C 1
ATOM 595 O O . GLY A 1 81 ? 19.365 13.182 -16.780 1.00 55.97 81 GLY A O 1
ATOM 596 N N . GLY A 1 82 ? 18.679 11.211 -17.566 1.00 52.44 82 GLY A N 1
ATOM 597 C CA . GLY A 1 82 ? 20.002 10.736 -18.011 1.00 52.44 82 GLY A CA 1
ATOM 598 C C . GLY A 1 82 ? 21.082 10.454 -16.948 1.00 52.44 82 GLY A C 1
ATOM 599 O O . GLY A 1 82 ? 22.106 9.876 -17.298 1.00 52.44 82 GLY A O 1
ATOM 600 N N . ALA A 1 83 ? 20.891 10.783 -15.666 1.00 54.44 83 ALA A N 1
ATOM 601 C CA . ALA A 1 83 ? 21.947 10.610 -14.652 1.00 54.44 83 ALA A CA 1
ATOM 602 C C . ALA A 1 83 ? 21.912 9.265 -13.894 1.00 54.44 83 ALA A C 1
ATOM 604 O O . ALA A 1 83 ? 22.939 8.824 -13.381 1.00 54.44 83 ALA A O 1
ATOM 605 N N . LEU A 1 84 ? 20.749 8.601 -13.801 1.00 54.88 84 LEU A N 1
ATOM 606 C CA . LEU A 1 84 ? 20.530 7.478 -12.870 1.00 54.88 84 LEU A CA 1
ATOM 607 C C . LEU A 1 84 ? 20.050 6.169 -13.533 1.00 54.88 84 LEU A C 1
ATOM 609 O O . LEU A 1 84 ? 19.586 5.254 -12.858 1.00 54.88 84 LEU A O 1
ATOM 613 N N . ALA A 1 85 ? 20.201 6.043 -14.854 1.00 58.56 85 ALA A N 1
ATOM 614 C CA . ALA A 1 85 ? 19.838 4.833 -15.602 1.00 58.56 85 ALA A CA 1
ATOM 615 C C . ALA A 1 85 ? 20.889 3.703 -15.520 1.00 58.56 85 ALA A C 1
ATOM 617 O O . ALA A 1 85 ? 20.669 2.611 -16.045 1.00 58.56 85 ALA A O 1
ATOM 618 N N . ALA A 1 86 ? 22.041 3.945 -14.884 1.00 64.00 86 ALA A N 1
ATOM 619 C CA . ALA A 1 86 ? 23.098 2.946 -14.785 1.00 64.00 86 ALA A CA 1
ATOM 620 C C . ALA A 1 86 ? 22.734 1.830 -13.775 1.00 64.00 86 ALA A C 1
ATOM 622 O O . ALA A 1 86 ? 22.182 2.108 -12.707 1.00 64.00 86 ALA A O 1
ATOM 623 N N . PRO A 1 87 ? 23.092 0.561 -14.049 1.00 63.25 87 PRO A N 1
ATOM 624 C CA . PRO A 1 87 ? 22.719 -0.582 -13.206 1.00 63.25 87 PRO A CA 1
ATOM 625 C C . PRO A 1 87 ? 23.235 -0.480 -11.760 1.00 63.25 87 PRO A C 1
ATOM 627 O O . PRO A 1 87 ? 22.628 -1.041 -10.852 1.00 63.25 87 PRO A O 1
ATOM 630 N N . HIS A 1 88 ? 24.305 0.285 -11.520 1.00 67.81 88 HIS A N 1
ATOM 631 C CA . HIS A 1 88 ? 24.861 0.511 -10.182 1.00 67.81 88 HIS A CA 1
ATOM 632 C C . HIS A 1 88 ? 24.023 1.471 -9.310 1.00 67.81 88 HIS A C 1
ATOM 634 O O . HIS A 1 88 ? 24.057 1.383 -8.088 1.00 67.81 88 HIS A O 1
ATOM 640 N N . VAL A 1 89 ? 23.228 2.359 -9.918 1.00 70.62 89 VAL A N 1
ATOM 641 C CA . VAL A 1 89 ? 22.393 3.370 -9.228 1.00 70.62 89 VAL A CA 1
ATOM 642 C C . VAL A 1 89 ? 20.894 3.031 -9.251 1.00 70.62 89 VAL A C 1
ATOM 644 O O . VAL A 1 89 ? 20.062 3.766 -8.709 1.00 70.62 89 VAL A O 1
ATOM 647 N N . ALA A 1 90 ? 20.540 1.868 -9.806 1.00 72.12 90 ALA A N 1
ATOM 648 C CA . ALA A 1 90 ? 19.185 1.326 -9.786 1.00 72.12 90 ALA A CA 1
ATOM 649 C C . ALA A 1 90 ? 18.607 1.149 -8.361 1.00 72.12 90 ALA A C 1
ATOM 651 O O . ALA A 1 90 ? 17.440 1.497 -8.165 1.00 72.12 90 ALA A O 1
ATOM 652 N N . PRO A 1 91 ? 19.361 0.686 -7.337 1.00 81.62 91 PRO A N 1
ATOM 653 C CA . PRO A 1 91 ? 18.835 0.578 -5.972 1.00 81.62 91 PRO A CA 1
ATOM 654 C C . PRO A 1 91 ? 18.426 1.935 -5.393 1.00 81.62 91 PRO A C 1
ATOM 656 O O . PRO A 1 91 ? 17.340 2.062 -4.837 1.00 81.62 91 PRO A O 1
ATOM 659 N N . VAL A 1 92 ? 19.248 2.968 -5.598 1.00 83.00 92 VAL A N 1
ATOM 660 C CA . VAL A 1 92 ? 18.990 4.332 -5.106 1.00 83.00 92 VAL A CA 1
ATOM 661 C C . VAL A 1 92 ? 17.747 4.922 -5.769 1.00 83.00 92 VAL A C 1
ATOM 663 O O . VAL A 1 92 ? 16.881 5.473 -5.093 1.00 83.00 92 VAL A O 1
ATOM 666 N N . THR A 1 93 ? 17.612 4.736 -7.083 1.00 79.81 93 THR A N 1
ATOM 667 C CA . THR A 1 93 ? 16.434 5.172 -7.848 1.00 79.81 93 THR A CA 1
ATOM 668 C C . THR A 1 93 ? 15.153 4.512 -7.339 1.00 79.81 93 THR A C 1
ATOM 670 O O . THR A 1 93 ? 14.141 5.184 -7.150 1.00 79.81 93 THR A O 1
ATOM 673 N N . ASN A 1 94 ? 15.202 3.206 -7.055 1.00 84.62 94 ASN A N 1
ATOM 674 C CA . ASN A 1 94 ? 14.065 2.485 -6.489 1.00 84.62 94 ASN A CA 1
ATOM 675 C C . ASN A 1 94 ? 13.740 2.944 -5.062 1.00 84.62 94 ASN A C 1
ATOM 677 O O . ASN A 1 94 ? 12.565 3.102 -4.747 1.00 84.62 94 ASN A O 1
ATOM 681 N N . MET A 1 95 ? 14.746 3.191 -4.216 1.00 87.81 95 MET A N 1
ATOM 682 C CA . MET A 1 95 ? 14.532 3.686 -2.851 1.00 87.81 95 MET A CA 1
ATOM 683 C C . MET A 1 95 ? 13.897 5.080 -2.840 1.00 87.81 95 MET A C 1
ATOM 685 O O . MET A 1 95 ? 12.968 5.315 -2.070 1.00 87.81 95 MET A O 1
ATOM 689 N N . LEU A 1 96 ? 14.343 5.992 -3.709 1.00 86.44 96 LEU A N 1
ATOM 690 C CA . LEU A 1 96 ? 13.754 7.329 -3.830 1.00 86.44 96 LEU A CA 1
ATOM 691 C C . LEU A 1 96 ? 12.315 7.277 -4.355 1.00 86.44 96 LEU A C 1
ATOM 693 O O . LEU A 1 96 ? 11.433 7.909 -3.775 1.00 86.44 96 LEU A O 1
ATOM 697 N N . ALA A 1 97 ? 12.061 6.485 -5.401 1.00 84.44 97 ALA A N 1
ATOM 698 C CA . ALA A 1 97 ? 10.716 6.286 -5.937 1.00 84.44 97 ALA A CA 1
ATOM 699 C C . ALA A 1 97 ? 9.769 5.647 -4.913 1.00 84.44 97 ALA A C 1
ATOM 701 O O . ALA A 1 97 ? 8.633 6.094 -4.771 1.00 84.44 97 ALA A O 1
ATOM 702 N N . ALA A 1 98 ? 10.242 4.654 -4.157 1.00 85.81 98 ALA A N 1
ATOM 703 C CA . ALA A 1 98 ? 9.472 4.040 -3.081 1.00 85.81 98 ALA A CA 1
ATOM 704 C C . ALA A 1 98 ? 9.179 5.038 -1.954 1.00 85.81 98 ALA A C 1
ATOM 706 O O . ALA A 1 98 ? 8.046 5.119 -1.496 1.00 85.81 98 ALA A O 1
ATOM 707 N N . SER A 1 99 ? 10.165 5.843 -1.549 1.00 89.69 99 SER A N 1
ATOM 708 C CA . SER A 1 99 ? 10.000 6.823 -0.466 1.00 89.69 99 SER A CA 1
ATOM 709 C C . SER A 1 99 ? 8.985 7.908 -0.831 1.00 89.69 99 SER A C 1
ATOM 711 O O . SER A 1 99 ? 8.111 8.236 -0.033 1.00 89.69 99 SER A O 1
ATOM 713 N N . LEU A 1 100 ? 9.058 8.440 -2.056 1.00 86.94 100 LEU A N 1
ATOM 714 C CA . LEU A 1 100 ? 8.086 9.416 -2.555 1.00 86.94 100 LEU A CA 1
ATOM 715 C C . LEU A 1 100 ? 6.693 8.796 -2.718 1.00 86.94 100 LEU A C 1
ATOM 717 O O . LEU A 1 100 ? 5.702 9.418 -2.335 1.00 86.94 100 LEU A O 1
ATOM 721 N N . GLY A 1 101 ? 6.617 7.559 -3.215 1.00 86.06 101 GLY A N 1
ATOM 722 C CA . GLY A 1 101 ? 5.368 6.805 -3.287 1.00 86.06 101 GLY A CA 1
ATOM 723 C C . GLY A 1 101 ? 4.726 6.590 -1.919 1.00 86.06 101 GLY A C 1
ATOM 724 O O . GLY A 1 101 ? 3.523 6.794 -1.776 1.00 86.06 101 GLY A O 1
ATOM 725 N N . GLU A 1 102 ? 5.519 6.253 -0.901 1.00 86.88 102 GLU A N 1
ATOM 726 C CA . GLU A 1 102 ? 5.049 6.035 0.468 1.00 86.88 102 GLU A CA 1
ATOM 727 C C . GLU A 1 102 ? 4.503 7.328 1.089 1.00 86.88 102 GLU A C 1
ATOM 729 O O . GLU A 1 102 ? 3.456 7.300 1.729 1.00 86.88 102 GLU A O 1
ATOM 734 N N . ILE A 1 103 ? 5.140 8.483 0.857 1.00 90.56 103 ILE A N 1
ATOM 735 C CA . ILE A 1 103 ? 4.645 9.783 1.348 1.00 90.56 103 ILE A CA 1
ATOM 736 C C . ILE A 1 103 ? 3.243 10.074 0.797 1.00 90.56 103 ILE A C 1
ATOM 738 O O . ILE A 1 103 ? 2.343 10.457 1.547 1.00 90.56 103 ILE A O 1
ATOM 742 N N . VAL A 1 104 ? 3.036 9.859 -0.503 1.00 85.50 104 VAL A N 1
ATOM 743 C CA . VAL A 1 104 ? 1.733 10.083 -1.146 1.00 85.50 104 VAL A CA 1
ATOM 744 C C . VAL A 1 104 ? 0.708 9.049 -0.679 1.00 85.50 104 VAL A C 1
ATOM 746 O O . VAL A 1 104 ? -0.431 9.402 -0.375 1.00 85.50 104 VAL A O 1
ATOM 749 N N . ALA A 1 105 ? 1.117 7.787 -0.544 1.00 83.06 105 ALA A N 1
ATOM 750 C CA . ALA A 1 105 ? 0.277 6.726 0.001 1.00 83.06 105 ALA A CA 1
ATOM 751 C C . ALA A 1 105 ? -0.180 7.048 1.437 1.00 83.06 105 ALA A C 1
ATOM 753 O O . ALA A 1 105 ? -1.359 6.908 1.764 1.00 83.06 105 ALA A O 1
ATOM 754 N N . CYS A 1 106 ? 0.713 7.583 2.279 1.00 84.38 106 CYS A N 1
ATOM 755 C CA . CYS A 1 106 ? 0.406 7.991 3.651 1.00 84.38 106 CYS A CA 1
ATOM 756 C C . CYS A 1 106 ? -0.710 9.044 3.728 1.00 84.38 106 CYS A C 1
ATOM 758 O O . CYS A 1 106 ? -1.536 8.969 4.637 1.00 84.38 106 CYS A O 1
ATOM 760 N N . LEU A 1 107 ? -0.790 9.982 2.778 1.00 84.31 107 LEU A N 1
ATOM 761 C CA . LEU A 1 107 ? -1.848 11.005 2.758 1.00 84.31 107 LEU A CA 1
ATOM 762 C C . LEU A 1 107 ? -3.255 10.408 2.617 1.00 84.31 107 LEU A C 1
ATOM 764 O O . LEU A 1 107 ? -4.219 10.980 3.118 1.00 84.31 107 LEU A O 1
ATOM 768 N N . ILE A 1 108 ? -3.373 9.250 1.967 1.00 80.31 108 ILE A N 1
ATOM 769 C CA . ILE A 1 108 ? -4.643 8.539 1.763 1.00 80.31 108 ILE A CA 1
ATOM 770 C C . ILE A 1 108 ? -4.860 7.489 2.859 1.00 80.31 108 ILE A C 1
ATOM 772 O O . ILE A 1 108 ? -5.973 7.304 3.362 1.00 80.31 108 ILE A O 1
ATOM 776 N N . ARG A 1 109 ? -3.786 6.811 3.268 1.00 78.88 109 ARG A N 1
ATOM 777 C CA . ARG A 1 109 ? -3.821 5.745 4.269 1.00 78.88 109 ARG A CA 1
ATOM 778 C C . ARG A 1 109 ? -4.184 6.258 5.655 1.00 78.88 109 ARG A C 1
ATOM 780 O O . ARG A 1 109 ? -5.044 5.668 6.298 1.00 78.88 109 ARG A O 1
ATOM 787 N N . VAL A 1 110 ? -3.587 7.365 6.099 1.00 86.06 110 VAL A N 1
ATOM 788 C CA . VAL A 1 110 ? -3.802 7.916 7.448 1.00 86.06 110 VAL A CA 1
ATOM 789 C C . VAL A 1 110 ? -5.276 8.249 7.734 1.00 86.06 110 VAL A C 1
ATOM 791 O O . VAL A 1 110 ? -5.790 7.758 8.740 1.00 86.06 110 VAL A O 1
ATOM 794 N N . PRO A 1 111 ? -6.013 9.010 6.897 1.00 79.81 111 PRO A N 1
ATOM 795 C CA . PRO A 1 111 ? -7.421 9.295 7.182 1.00 79.81 111 PRO A CA 1
ATOM 796 C C . PRO A 1 111 ? -8.289 8.030 7.155 1.00 79.81 111 PRO A C 1
ATOM 798 O O . PRO A 1 111 ? -9.167 7.870 8.004 1.00 79.81 111 PRO A O 1
ATOM 801 N N . THR A 1 112 ? -8.012 7.101 6.237 1.00 76.69 112 THR A N 1
ATOM 802 C CA . THR A 1 112 ? -8.711 5.807 6.160 1.00 76.69 112 THR A CA 1
ATOM 803 C C . THR A 1 112 ? -8.501 4.993 7.440 1.00 76.69 112 THR A C 1
ATOM 805 O O . THR A 1 112 ? -9.447 4.433 7.999 1.00 76.69 112 THR A O 1
ATOM 808 N N . GLU A 1 113 ? -7.271 4.968 7.953 1.00 75.69 113 GLU A N 1
ATOM 809 C CA . GLU A 1 113 ? -6.924 4.257 9.180 1.00 75.69 113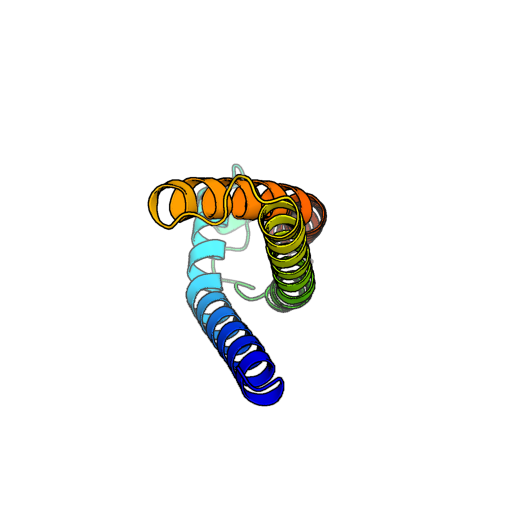 GLU A CA 1
ATOM 810 C C . GLU A 1 113 ? -7.633 4.861 10.401 1.00 75.69 113 GLU A C 1
ATOM 812 O O . GLU A 1 113 ? -8.177 4.118 11.217 1.00 75.69 113 GLU A O 1
ATOM 817 N N . VAL A 1 114 ? -7.748 6.192 10.480 1.00 81.06 114 VAL A N 1
ATOM 818 C CA . VAL A 1 114 ? -8.509 6.872 11.543 1.00 81.06 114 VAL A CA 1
ATOM 819 C C . VAL A 1 114 ? -9.990 6.471 11.515 1.00 81.06 114 VAL A C 1
ATOM 821 O O . VAL A 1 114 ? -10.567 6.193 12.569 1.00 81.06 114 VAL A O 1
ATOM 824 N N . VAL A 1 115 ? -10.615 6.388 10.334 1.00 76.75 115 VAL A N 1
ATOM 825 C CA . VAL A 1 115 ? -12.021 5.952 10.198 1.00 76.75 115 VAL A CA 1
ATOM 826 C C . VAL A 1 115 ? -12.189 4.486 10.610 1.00 76.75 115 VAL A C 1
ATOM 828 O O . VAL A 1 115 ? -13.118 4.152 11.356 1.00 76.75 115 VAL A O 1
ATOM 831 N N . LYS A 1 116 ? -11.273 3.604 10.188 1.00 70.69 116 LYS A N 1
ATOM 832 C CA . LYS A 1 116 ? -11.252 2.191 10.599 1.00 70.69 116 LYS A CA 1
ATOM 833 C C . LYS A 1 116 ? -11.142 2.064 12.122 1.00 70.69 116 LYS A C 1
ATOM 835 O O . LYS A 1 116 ? -11.952 1.369 12.732 1.00 70.69 116 LYS A O 1
ATOM 840 N N . GLN A 1 117 ? -10.201 2.778 12.741 1.00 67.88 117 GLN A N 1
ATOM 841 C CA . GLN A 1 117 ? -9.978 2.744 14.189 1.00 67.88 117 GLN A CA 1
ATOM 842 C C . GLN A 1 117 ? -11.195 3.251 14.977 1.00 67.88 117 GLN A C 1
ATOM 844 O O . GLN A 1 117 ? -11.594 2.619 15.954 1.00 67.88 117 GLN A O 1
ATOM 849 N N . ARG A 1 118 ? -11.846 4.335 14.529 1.00 70.81 118 ARG A N 1
ATOM 850 C CA . ARG A 1 118 ? -13.090 4.850 15.139 1.00 70.81 118 ARG A CA 1
ATOM 851 C C . ARG A 1 118 ? -14.213 3.811 15.115 1.00 70.81 118 ARG A C 1
ATOM 853 O O . ARG A 1 118 ? -14.915 3.646 16.108 1.00 70.81 118 ARG A O 1
ATOM 860 N N . THR A 1 119 ? -14.339 3.093 14.002 1.00 64.62 119 THR A N 1
ATOM 861 C CA . THR A 1 119 ? -15.356 2.047 13.813 1.00 64.62 119 THR A CA 1
ATOM 862 C C . THR A 1 119 ? -15.076 0.818 14.686 1.00 64.62 119 THR A C 1
ATOM 864 O O . THR A 1 119 ? -15.999 0.219 15.227 1.00 64.62 119 THR A O 1
ATO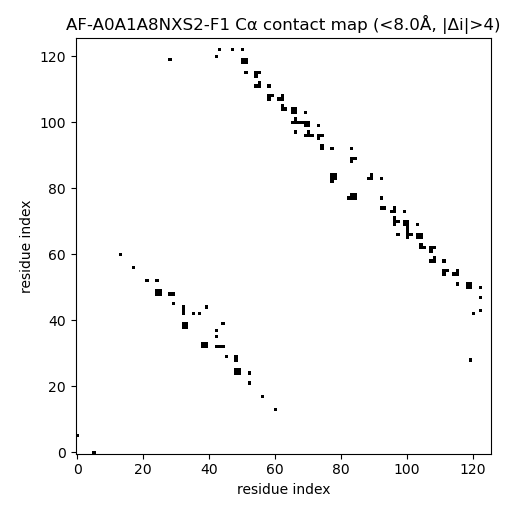M 867 N N . GLN A 1 120 ? -13.803 0.457 14.876 1.00 58.66 120 GLN A N 1
ATOM 868 C CA . GLN A 1 120 ? -13.404 -0.683 15.710 1.00 58.66 120 GLN A CA 1
ATOM 869 C C . GLN A 1 120 ? -13.447 -0.389 17.220 1.00 58.66 120 GLN A C 1
ATOM 871 O O . GLN A 1 120 ? -13.677 -1.309 18.006 1.00 58.66 120 GLN A O 1
ATOM 876 N N . ALA A 1 121 ? -13.236 0.867 17.632 1.00 59.00 121 ALA A N 1
ATOM 877 C CA . ALA A 1 121 ? -13.253 1.288 19.036 1.00 59.00 121 ALA A CA 1
ATOM 878 C C . ALA A 1 121 ? -14.667 1.554 19.585 1.00 59.00 121 ALA A C 1
ATOM 880 O O . ALA A 1 121 ? -14.870 1.495 20.796 1.00 59.00 121 ALA A O 1
ATOM 881 N N . CYS A 1 122 ? -15.645 1.831 18.716 1.00 55.09 122 CYS A N 1
ATOM 882 C CA . CYS A 1 122 ? -17.039 2.044 19.096 1.00 55.09 122 CYS A CA 1
ATOM 883 C C . CYS A 1 12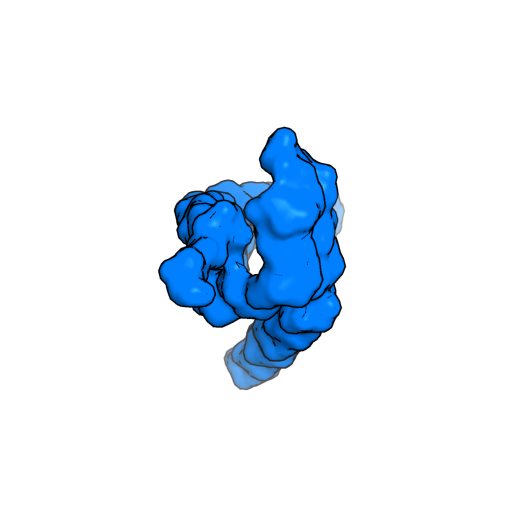2 ? -17.941 1.035 18.362 1.00 55.09 122 CYS A C 1
ATOM 885 O O . CYS A 1 122 ? -18.552 1.379 17.350 1.00 55.09 122 CYS A O 1
ATOM 887 N N . PRO A 1 123 ? -18.021 -0.229 18.821 1.00 49.84 123 PRO A N 1
ATOM 888 C CA . PRO A 1 123 ? -19.059 -1.121 18.339 1.00 49.84 123 PRO A CA 1
ATOM 889 C C . PRO A 1 123 ? -20.390 -0.537 18.818 1.00 49.84 123 PRO A C 1
ATOM 891 O O . PRO A 1 123 ? -20.613 -0.419 20.021 1.00 49.84 123 PRO A O 1
ATOM 894 N N . SER A 1 124 ? -21.235 -0.108 17.882 1.00 41.44 124 SER A N 1
ATOM 895 C CA . SER A 1 124 ? -22.577 0.404 18.157 1.00 41.44 124 SER A CA 1
ATOM 896 C C . SER A 1 124 ? -23.301 -0.536 19.120 1.00 41.44 124 SER A C 1
ATOM 898 O O . SER A 1 124 ? -23.594 -1.680 18.765 1.00 41.44 124 SER A O 1
ATOM 900 N N . SER A 1 125 ? -23.550 -0.055 20.339 1.00 40.31 125 SER A N 1
ATOM 901 C CA . SER A 1 125 ? -24.422 -0.710 21.305 1.00 40.31 125 SER A CA 1
ATOM 902 C C . SER A 1 125 ? -25.799 -0.879 20.673 1.00 40.31 125 SER A C 1
ATOM 904 O O . SER A 1 125 ? -26.498 0.098 20.410 1.00 40.31 125 SER A O 1
ATOM 906 N N . THR A 1 126 ? -26.172 -2.123 20.409 1.00 36.75 126 THR A N 1
ATOM 907 C CA . THR A 1 126 ? -27.566 -2.561 20.341 1.00 36.75 126 THR A CA 1
ATOM 908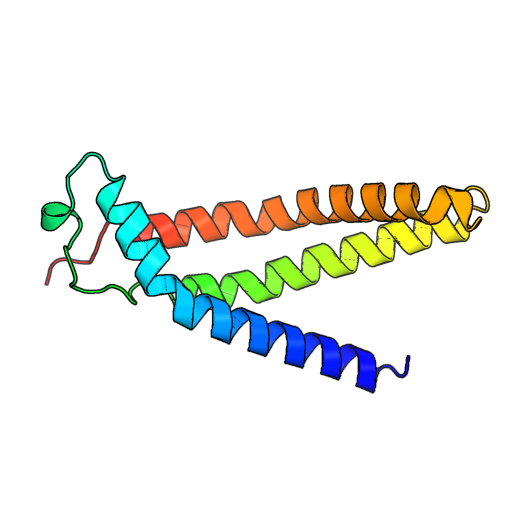 C C . THR A 1 126 ? -27.706 -3.722 21.305 1.00 36.75 126 THR A C 1
ATOM 910 O O . THR A 1 126 ? -26.812 -4.605 21.293 1.00 36.75 126 THR A O 1
#

Sequence (126 aa):
MERREFVASLVAGGCAGMCVDLTLFPLDTIKTRLQSQQGFYKAGGFRGIYAGVPSAAVGSFPNAAAFFVTYECTKSLLGAGGALAAPHVAPVTNMLAASLGEIVACLIRVPTEVVKQRTQACPSST